Protein AF-A0A151LZY0-F1 (afdb_monomer)

Solvent-accessible surface area (backbone atoms only — not comparable to full-atom values): 9142 Å² total; per-residue (Å²): 135,88,86,88,83,82,92,72,82,80,77,63,90,66,56,59,61,51,54,51,51,53,49,52,50,50,50,52,50,52,54,50,52,52,52,54,51,52,51,51,51,52,51,52,49,52,52,50,56,65,72,60,68,69,72,75,84,73,71,84,88,74,52,72,59,69,74,76,46,50,72,69,58,53,53,49,41,41,75,37,54,36,63,90,47,71,67,52,49,49,52,50,48,50,72,71,71,48,92,62,83,73,83,56,88,52,97,81,44,48,67,56,50,18,51,46,59,72,46,48,90,72,55,54,84,54,80,56,85,52,96,95,49,73,50,46,56,74,53,72,84,71,91,127

Structure (mmCIF, N/CA/C/O backbone):
data_AF-A0A151LZY0-F1
#
_entry.id   AF-A0A151LZY0-F1
#
loop_
_atom_site.group_PDB
_atom_site.id
_atom_site.type_symbol
_atom_site.label_atom_id
_atom_site.label_alt_id
_atom_site.label_comp_id
_atom_site.label_asym_id
_atom_site.label_entity_id
_atom_site.label_seq_id
_atom_site.pdbx_PDB_ins_code
_atom_site.Cartn_x
_atom_site.Cartn_y
_atom_site.Cartn_z
_atom_site.occupancy
_atom_site.B_iso_or_equiv
_atom_site.auth_seq_id
_atom_site.auth_comp_id
_atom_site.auth_asym_id
_atom_site.auth_atom_id
_atom_site.pdbx_PDB_model_num
ATOM 1 N N . MET A 1 1 ? 88.958 -55.084 -33.201 1.00 36.53 1 MET A N 1
ATOM 2 C CA . MET A 1 1 ? 89.474 -53.714 -32.975 1.00 36.53 1 MET A CA 1
ATOM 3 C C . MET A 1 1 ? 88.615 -52.767 -33.810 1.00 36.53 1 MET A C 1
ATOM 5 O O . MET A 1 1 ? 88.630 -52.884 -35.021 1.00 36.53 1 MET A O 1
ATOM 9 N N . GLN A 1 2 ? 87.524 -52.249 -33.235 1.00 43.44 2 GLN A N 1
ATOM 10 C CA . GLN A 1 2 ? 87.345 -50.844 -32.814 1.00 43.44 2 GLN A CA 1
ATOM 11 C C . GLN A 1 2 ? 87.613 -49.802 -33.920 1.00 43.44 2 GLN A C 1
ATOM 13 O O . GLN A 1 2 ? 88.765 -49.514 -34.199 1.00 43.44 2 GLN A O 1
ATOM 18 N N . HIS A 1 3 ? 86.565 -49.161 -34.457 1.00 34.81 3 HIS A N 1
ATOM 19 C CA . HIS A 1 3 ? 86.169 -47.802 -34.045 1.00 34.81 3 HIS A CA 1
ATOM 20 C C . HIS A 1 3 ? 84.844 -47.354 -34.705 1.00 34.81 3 HIS A C 1
ATOM 22 O O . HIS A 1 3 ? 84.583 -47.619 -35.872 1.00 34.81 3 HIS A O 1
ATOM 28 N N . LYS A 1 4 ? 83.991 -46.699 -33.905 1.00 53.66 4 LYS A N 1
ATOM 29 C CA . LYS A 1 4 ? 82.661 -46.145 -34.232 1.00 53.66 4 LYS A CA 1
ATOM 30 C C . LYS A 1 4 ? 82.775 -44.889 -35.113 1.00 53.66 4 LYS A C 1
ATOM 32 O O . LYS A 1 4 ? 83.747 -44.161 -34.940 1.00 53.66 4 LYS A O 1
ATOM 37 N N . SER A 1 5 ? 81.732 -44.532 -35.880 1.00 38.72 5 SER A N 1
ATOM 38 C CA . SER A 1 5 ? 81.240 -43.134 -35.949 1.00 38.72 5 SER A CA 1
ATOM 39 C C . SER A 1 5 ? 79.884 -42.979 -36.656 1.00 38.72 5 SER A C 1
ATOM 41 O O . SER A 1 5 ? 79.761 -43.095 -37.867 1.00 38.72 5 SER A O 1
ATOM 43 N N . GLN A 1 6 ? 78.877 -42.733 -35.815 1.00 45.59 6 GLN A N 1
ATOM 44 C CA . GLN A 1 6 ? 77.739 -41.814 -35.950 1.00 45.59 6 GLN A CA 1
ATOM 45 C C . GLN A 1 6 ? 77.307 -41.366 -37.361 1.00 45.59 6 GLN A C 1
ATOM 47 O O . GLN A 1 6 ? 77.920 -40.503 -37.985 1.00 45.59 6 GLN A O 1
ATOM 52 N N . VAL A 1 7 ? 76.118 -41.826 -37.767 1.00 43.03 7 VAL A N 1
ATOM 53 C CA . VAL A 1 7 ? 75.269 -41.139 -38.751 1.00 43.03 7 VAL A CA 1
ATOM 54 C C . VAL A 1 7 ? 74.730 -39.865 -38.092 1.00 43.03 7 VAL A C 1
ATOM 56 O O . VAL A 1 7 ? 73.712 -39.875 -37.406 1.00 43.03 7 VAL A O 1
ATOM 59 N N . GLY A 1 8 ? 75.467 -38.766 -38.244 1.00 41.53 8 GLY A N 1
ATOM 60 C CA . GLY A 1 8 ? 75.026 -37.432 -37.854 1.00 41.53 8 GLY A CA 1
ATOM 61 C C . GLY A 1 8 ? 74.103 -36.849 -38.921 1.00 41.53 8 GLY A C 1
ATOM 62 O O . GLY A 1 8 ? 74.554 -36.466 -40.001 1.00 41.53 8 GLY A O 1
ATOM 63 N N . THR A 1 9 ? 72.808 -36.756 -38.627 1.00 50.34 9 THR A N 1
ATOM 64 C CA . THR A 1 9 ? 71.853 -35.977 -39.422 1.00 50.34 9 THR A CA 1
ATOM 65 C C . THR A 1 9 ? 72.272 -34.505 -39.400 1.00 50.34 9 THR A C 1
ATOM 67 O O . THR A 1 9 ? 72.053 -33.808 -38.410 1.00 50.34 9 THR A O 1
ATOM 70 N N . ARG A 1 10 ? 72.895 -34.015 -40.481 1.00 42.94 10 ARG A N 1
ATOM 71 C CA . ARG A 1 10 ? 73.235 -32.592 -40.648 1.00 42.94 10 ARG A CA 1
ATOM 72 C C . ARG A 1 10 ? 71.956 -31.754 -40.666 1.00 42.94 10 ARG A C 1
ATOM 74 O O . ARG A 1 10 ? 71.275 -31.682 -41.684 1.00 42.94 10 ARG A O 1
ATOM 81 N N . HIS A 1 11 ? 71.644 -31.088 -39.561 1.00 50.03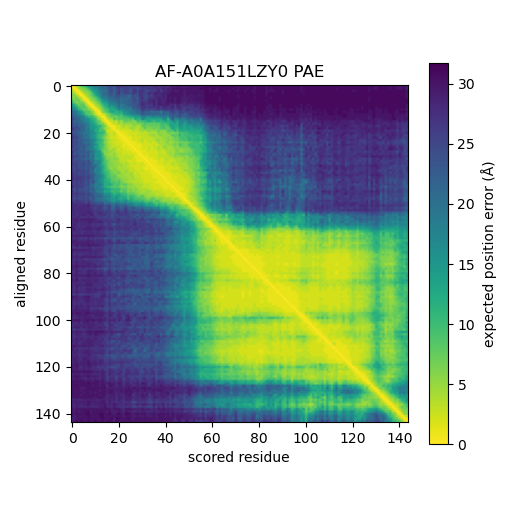 11 HIS A N 1
ATOM 82 C CA . HIS A 1 11 ? 70.707 -29.968 -39.568 1.00 50.03 11 HIS A CA 1
ATOM 83 C C . HIS A 1 11 ? 71.382 -28.761 -40.233 1.00 50.03 11 HIS A C 1
ATOM 85 O O . HIS A 1 11 ? 72.436 -28.307 -39.790 1.00 50.03 11 HIS A O 1
ATOM 91 N N . LYS A 1 12 ? 70.795 -28.253 -41.328 1.00 50.75 12 LYS A N 1
ATOM 92 C CA . LYS A 1 12 ? 71.227 -26.997 -41.960 1.00 50.75 12 LYS A CA 1
ATOM 93 C C . LYS A 1 12 ? 70.897 -25.826 -41.014 1.00 50.75 12 LYS A C 1
ATOM 95 O O . LYS A 1 12 ? 69.724 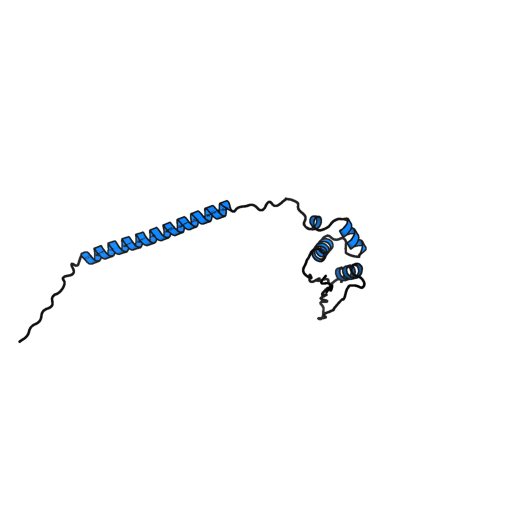-25.660 -40.679 1.00 50.75 12 LYS A O 1
ATOM 100 N N . PRO A 1 13 ? 71.871 -24.976 -40.640 1.00 47.75 13 PRO A N 1
ATOM 101 C CA . PRO A 1 13 ? 71.692 -23.941 -39.613 1.00 47.75 13 PRO A CA 1
ATOM 102 C C . PRO A 1 13 ? 70.747 -22.781 -39.998 1.00 47.75 13 PRO A C 1
ATOM 104 O O . PRO A 1 13 ? 70.449 -21.943 -39.158 1.00 47.75 13 PRO A O 1
ATOM 107 N N . GLY A 1 14 ? 70.231 -22.732 -41.234 1.00 54.41 14 GLY A N 1
ATOM 108 C CA . GLY A 1 14 ? 69.276 -21.706 -41.689 1.00 54.41 14 GLY A CA 1
ATOM 109 C C . GLY A 1 14 ? 67.800 -22.128 -41.693 1.00 54.41 14 GLY A C 1
ATOM 110 O O . GLY A 1 14 ? 66.921 -21.272 -41.687 1.00 54.41 14 GLY A O 1
ATOM 111 N N . CYS A 1 15 ? 67.499 -23.431 -41.676 1.00 55.91 15 CYS A N 1
ATOM 112 C CA . CYS A 1 15 ? 66.115 -23.916 -41.785 1.00 55.91 15 CYS A CA 1
ATOM 113 C C . CYS A 1 15 ? 65.332 -23.773 -40.472 1.00 55.91 15 CYS A C 1
ATOM 115 O O . CYS A 1 15 ? 64.112 -23.629 -40.495 1.00 55.91 15 CYS A O 1
ATOM 117 N N . LEU A 1 16 ? 66.030 -23.776 -39.330 1.00 60.03 16 LEU A N 1
ATOM 118 C CA . LEU A 1 16 ? 65.405 -23.655 -38.014 1.00 60.03 16 LEU A CA 1
ATOM 119 C C . LEU A 1 16 ? 64.784 -22.263 -37.818 1.00 60.03 16 LEU A C 1
ATOM 121 O O . LEU A 1 16 ? 63.641 -22.161 -37.396 1.00 60.03 16 LEU A O 1
ATOM 125 N N . ASN A 1 17 ? 65.495 -21.199 -38.206 1.00 62.09 17 ASN A N 1
ATOM 126 C CA . ASN A 1 17 ? 65.014 -19.819 -38.074 1.00 62.09 17 ASN A CA 1
ATOM 127 C C . ASN A 1 17 ? 63.839 -19.512 -39.014 1.00 62.09 17 ASN A C 1
ATOM 129 O O . ASN A 1 17 ? 62.915 -18.808 -38.621 1.00 62.09 17 ASN A O 1
ATOM 133 N N . HIS A 1 18 ? 63.842 -20.084 -40.222 1.00 68.75 18 HIS A N 1
ATOM 134 C CA . HIS A 1 18 ? 62.720 -19.979 -41.159 1.00 68.75 18 HIS A CA 1
ATOM 135 C C . HIS A 1 18 ? 61.465 -20.666 -40.610 1.00 68.75 18 HIS A C 1
ATOM 137 O O . HIS A 1 18 ? 60.413 -20.045 -40.515 1.00 68.75 18 HIS A O 1
ATOM 143 N N . CYS A 1 19 ? 61.604 -21.911 -40.144 1.00 65.88 19 CYS A N 1
ATOM 144 C CA . CYS A 1 19 ? 60.503 -22.668 -39.549 1.00 65.88 19 CYS A CA 1
ATOM 145 C C . CYS A 1 19 ? 59.957 -21.989 -38.275 1.00 65.88 19 CYS A C 1
ATOM 147 O O . CYS A 1 19 ? 58.748 -21.943 -38.050 1.00 65.88 19 CYS A O 1
ATOM 149 N N . LEU A 1 20 ? 60.832 -21.392 -37.455 1.00 76.19 20 LEU A N 1
ATOM 150 C CA . LEU A 1 20 ? 60.429 -20.607 -36.283 1.00 76.19 20 LEU A CA 1
ATOM 151 C C . LEU A 1 20 ? 59.670 -19.331 -36.669 1.00 76.19 20 LEU A C 1
ATOM 153 O O . LEU A 1 20 ? 58.679 -19.000 -36.018 1.00 76.19 20 LEU A O 1
ATOM 157 N N . PHE A 1 21 ? 60.095 -18.639 -37.727 1.00 83.38 21 PHE A N 1
ATOM 158 C CA . PHE A 1 21 ? 59.415 -17.447 -38.234 1.00 83.38 21 PHE A CA 1
ATOM 159 C C . PHE A 1 21 ? 58.044 -17.772 -38.840 1.00 83.38 21 PHE A C 1
ATOM 161 O O . PHE A 1 21 ? 57.065 -17.073 -38.569 1.00 83.38 21 PHE A O 1
ATOM 168 N N . GLU A 1 22 ? 57.940 -18.860 -39.603 1.00 81.56 22 GLU A N 1
ATOM 169 C CA . GLU A 1 22 ? 56.668 -19.345 -40.148 1.00 81.56 22 GLU A CA 1
ATOM 170 C C . GLU A 1 22 ? 55.705 -19.745 -39.026 1.00 81.56 22 GLU A C 1
ATOM 172 O O . GLU A 1 22 ? 54.528 -19.380 -39.059 1.00 81.56 22 GLU A O 1
ATOM 177 N N . ARG A 1 23 ? 56.208 -20.410 -37.975 1.00 82.56 23 ARG A N 1
ATOM 178 C CA . ARG A 1 23 ? 55.408 -20.772 -36.799 1.00 82.56 23 ARG A CA 1
ATOM 179 C C . ARG A 1 23 ? 54.938 -19.548 -36.012 1.00 82.56 23 ARG A C 1
ATOM 181 O O . ARG A 1 23 ? 53.766 -19.494 -35.650 1.00 82.56 23 ARG A O 1
ATOM 188 N N . ALA A 1 24 ? 55.807 -18.557 -35.805 1.00 80.19 24 ALA A N 1
ATOM 189 C CA . ALA A 1 24 ? 55.454 -17.304 -35.133 1.00 80.19 24 ALA A CA 1
ATOM 190 C C . ALA A 1 24 ? 54.427 -16.491 -35.943 1.00 80.19 24 ALA A C 1
ATOM 192 O O . ALA A 1 24 ? 53.484 -15.929 -35.384 1.00 80.19 24 ALA A O 1
ATOM 193 N N . THR A 1 25 ? 54.560 -16.476 -37.272 1.00 81.81 25 THR A N 1
ATOM 194 C CA . THR A 1 25 ? 53.578 -15.857 -38.176 1.00 81.81 25 THR A CA 1
ATO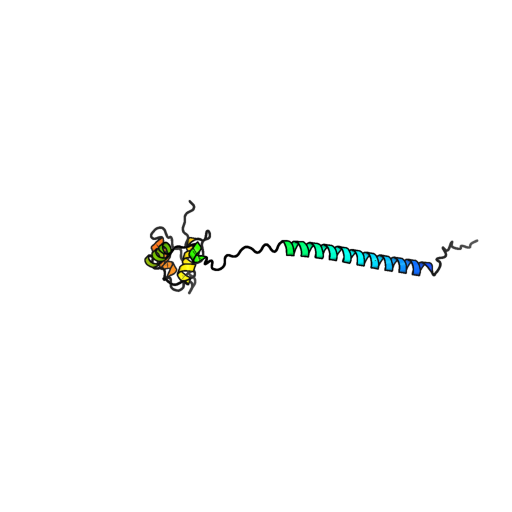M 195 C C . THR A 1 25 ? 52.234 -16.581 -38.114 1.00 81.81 25 THR A C 1
ATOM 197 O O . THR A 1 25 ? 51.196 -15.933 -37.983 1.00 81.81 25 THR A O 1
ATOM 200 N N . ALA A 1 26 ? 52.235 -17.916 -38.126 1.00 87.69 26 ALA A N 1
ATOM 201 C CA . ALA A 1 26 ? 51.020 -18.714 -37.992 1.00 87.69 26 ALA A CA 1
ATOM 202 C C . ALA A 1 26 ? 50.345 -18.517 -36.623 1.00 87.69 26 ALA A C 1
ATOM 204 O O . ALA A 1 26 ? 49.124 -18.421 -36.547 1.00 87.69 26 ALA A O 1
ATOM 205 N N . GLU A 1 27 ? 51.116 -18.414 -35.540 1.00 85.12 27 GLU A N 1
ATOM 206 C CA . GLU A 1 27 ? 50.613 -18.086 -34.197 1.00 85.12 27 GLU A CA 1
ATOM 207 C C . GLU A 1 27 ? 49.964 -16.703 -34.144 1.00 85.12 27 GLU A C 1
ATOM 209 O O . GLU A 1 27 ? 48.864 -16.557 -33.607 1.00 85.12 27 GLU A O 1
ATOM 214 N N . LYS A 1 28 ? 50.597 -15.706 -34.770 1.00 86.56 28 LYS A N 1
ATOM 215 C CA . LYS A 1 28 ? 50.048 -14.352 -34.882 1.00 86.56 28 LYS A CA 1
ATOM 216 C C . LYS A 1 28 ? 48.737 -14.330 -35.672 1.00 86.56 28 LYS A C 1
ATOM 21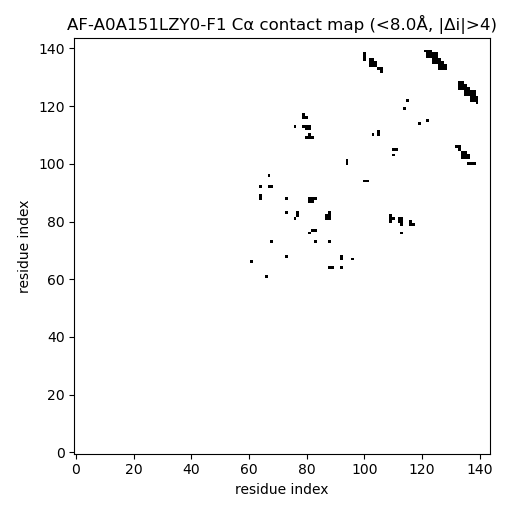8 O O . LYS A 1 28 ? 47.788 -13.678 -35.242 1.00 86.56 28 LYS A O 1
ATOM 223 N N . ILE A 1 29 ? 48.662 -15.062 -36.786 1.00 90.44 29 ILE A N 1
ATOM 224 C CA . ILE A 1 29 ? 47.442 -15.175 -37.603 1.00 90.44 29 ILE A CA 1
ATOM 225 C C . ILE A 1 29 ? 46.322 -15.861 -36.814 1.00 90.44 29 ILE A C 1
ATOM 227 O O . ILE A 1 29 ? 45.211 -15.338 -36.777 1.00 90.44 29 ILE A O 1
ATOM 231 N N . ARG A 1 30 ? 46.610 -16.961 -36.104 1.00 89.38 30 ARG A N 1
ATOM 232 C CA . ARG A 1 30 ? 45.613 -17.641 -35.255 1.00 89.38 30 ARG A CA 1
ATOM 233 C C . ARG A 1 30 ? 45.059 -16.724 -34.167 1.00 89.38 30 ARG A C 1
ATOM 235 O O . ARG A 1 30 ? 43.853 -16.693 -33.951 1.00 89.38 30 ARG A O 1
ATOM 242 N N . CYS A 1 31 ? 45.927 -15.958 -33.508 1.00 83.62 31 CYS A N 1
ATOM 243 C CA . CYS A 1 31 ? 45.509 -14.988 -32.498 1.00 83.62 31 CYS A CA 1
ATOM 244 C C . CYS A 1 31 ? 44.609 -13.898 -33.107 1.00 83.62 31 CYS A C 1
ATOM 246 O O . CYS A 1 31 ? 43.575 -13.548 -32.541 1.00 83.62 31 CYS A O 1
ATOM 248 N N . GLN A 1 32 ? 44.948 -13.419 -34.306 1.00 88.00 32 GLN A N 1
ATOM 249 C CA . GLN A 1 32 ? 44.143 -12.426 -35.014 1.00 88.00 32 GLN A CA 1
ATOM 250 C C . GLN A 1 32 ? 42.773 -12.973 -35.429 1.00 88.00 32 GLN A C 1
ATOM 252 O O . GLN A 1 32 ? 41.769 -12.272 -35.315 1.00 88.00 32 GLN A O 1
ATOM 257 N N . GLU A 1 33 ? 42.707 -14.218 -35.894 1.00 91.88 33 GLU A N 1
ATOM 258 C CA . GLU A 1 33 ? 41.440 -14.875 -36.208 1.00 91.88 33 GLU A CA 1
ATOM 259 C C . GLU A 1 33 ? 40.558 -15.033 -34.972 1.00 91.88 33 GLU A C 1
ATOM 261 O O . GLU A 1 33 ? 39.352 -14.818 -35.067 1.00 91.88 33 GLU A O 1
ATOM 266 N N . GLU A 1 34 ? 41.144 -15.354 -33.820 1.00 87.94 34 GLU A N 1
ATOM 267 C CA . GLU A 1 34 ? 40.412 -15.480 -32.560 1.00 87.94 34 GLU A CA 1
ATOM 268 C C . GLU A 1 34 ? 39.802 -14.140 -32.131 1.00 87.94 34 GLU A C 1
ATOM 270 O O . GLU A 1 34 ? 38.610 -14.066 -31.835 1.00 87.94 34 GLU A O 1
ATOM 275 N N . VAL A 1 35 ? 40.580 -13.056 -32.216 1.00 91.44 35 VAL A N 1
ATOM 276 C CA . VAL A 1 35 ? 40.088 -11.685 -31.996 1.00 91.44 35 VAL A CA 1
ATOM 277 C C . VAL A 1 35 ? 38.991 -11.321 -33.001 1.00 91.44 35 VAL A C 1
ATOM 279 O O . VAL A 1 35 ? 37.983 -10.711 -32.650 1.00 91.44 35 VAL A O 1
ATOM 282 N N . ASN A 1 36 ? 39.130 -11.727 -34.263 1.00 93.94 36 ASN A N 1
ATOM 283 C CA . ASN A 1 36 ? 38.114 -11.466 -35.281 1.00 93.94 36 ASN A CA 1
ATOM 284 C C . ASN A 1 36 ? 36.815 -12.250 -35.016 1.00 93.94 36 ASN A C 1
ATOM 286 O O . ASN A 1 36 ? 35.733 -11.754 -35.333 1.00 93.94 36 ASN A O 1
ATOM 290 N N . ARG A 1 37 ? 36.894 -13.456 -34.438 1.00 90.00 37 ARG A N 1
ATOM 291 C CA . ARG A 1 37 ? 35.718 -14.244 -34.026 1.00 90.00 37 ARG A CA 1
ATOM 292 C C . ARG A 1 37 ? 35.016 -13.593 -32.842 1.00 90.00 37 ARG A C 1
ATOM 294 O O . ARG A 1 37 ? 33.802 -13.410 -32.897 1.00 90.00 37 ARG A O 1
ATOM 301 N N . THR A 1 38 ? 35.761 -13.198 -31.812 1.00 88.56 38 THR A N 1
ATOM 302 C CA . THR A 1 38 ? 35.182 -12.547 -30.628 1.00 88.56 38 THR A CA 1
ATOM 303 C C . THR A 1 38 ? 34.565 -11.197 -30.976 1.00 88.56 38 THR A C 1
ATOM 305 O O . THR A 1 38 ? 33.441 -10.933 -30.555 1.00 88.56 38 THR A O 1
ATOM 308 N N . ASN A 1 39 ? 35.208 -10.398 -31.831 1.00 93.38 39 ASN A N 1
ATOM 309 C CA . ASN A 1 39 ? 34.652 -9.129 -32.309 1.00 93.38 39 ASN A CA 1
ATOM 310 C C . ASN A 1 39 ? 33.323 -9.314 -33.051 1.00 93.38 39 ASN A C 1
ATOM 312 O O . ASN A 1 39 ? 32.380 -8.570 -32.794 1.00 93.38 39 ASN A O 1
ATOM 316 N N . LYS A 1 40 ? 33.205 -10.337 -33.909 1.00 92.12 40 LYS A N 1
ATOM 317 C CA . LYS A 1 40 ? 31.934 -10.661 -34.581 1.00 92.12 40 LYS A CA 1
ATOM 318 C C . LYS A 1 40 ? 30.850 -11.054 -33.584 1.00 92.12 40 LYS A C 1
ATOM 320 O O . LYS A 1 40 ? 29.710 -10.621 -33.720 1.00 92.12 40 LYS A O 1
ATOM 325 N N . THR A 1 41 ? 31.192 -11.846 -32.571 1.00 89.00 41 THR A N 1
ATOM 326 C CA . THR A 1 41 ? 30.243 -12.233 -31.518 1.00 89.00 41 THR A CA 1
ATOM 327 C C . THR A 1 41 ? 29.779 -11.021 -30.712 1.00 89.00 41 THR A C 1
ATOM 329 O O . THR A 1 41 ? 28.582 -10.878 -30.474 1.00 89.00 41 THR A O 1
ATOM 332 N N . ILE A 1 42 ? 30.694 -10.117 -30.348 1.00 90.38 42 ILE A N 1
ATOM 333 C CA . ILE A 1 42 ? 30.374 -8.861 -29.653 1.00 90.38 42 ILE A CA 1
ATOM 334 C C . ILE A 1 42 ? 29.468 -7.981 -30.524 1.00 90.38 42 ILE A C 1
ATOM 336 O O . ILE A 1 42 ? 28.485 -7.428 -30.036 1.00 90.38 42 ILE A O 1
ATOM 340 N N . GLU A 1 43 ? 29.752 -7.873 -31.820 1.00 89.00 43 GLU A N 1
ATOM 341 C CA . GLU A 1 43 ? 28.943 -7.096 -32.759 1.00 89.00 43 GLU A CA 1
ATOM 342 C C . GLU A 1 43 ? 27.522 -7.663 -32.898 1.00 89.00 43 GLU A C 1
ATOM 344 O O . GLU A 1 43 ? 26.544 -6.916 -32.832 1.00 89.00 43 GLU A O 1
ATOM 349 N N . LEU A 1 44 ? 27.390 -8.986 -33.024 1.00 88.31 44 LEU A N 1
ATOM 350 C CA . LEU A 1 44 ? 26.093 -9.663 -33.062 1.00 88.31 44 LEU A CA 1
ATOM 351 C C . LEU A 1 44 ? 25.324 -9.489 -31.745 1.00 88.31 44 LEU A C 1
ATOM 353 O O . LEU A 1 44 ? 24.134 -9.179 -31.781 1.00 88.31 44 LEU A O 1
ATOM 357 N N . ALA A 1 45 ? 25.995 -9.615 -30.598 1.00 85.56 45 ALA A N 1
ATOM 358 C CA . ALA A 1 45 ? 25.391 -9.390 -29.286 1.00 85.56 45 ALA A CA 1
ATOM 359 C C . ALA A 1 45 ? 24.887 -7.945 -29.139 1.00 85.56 45 ALA A C 1
ATOM 361 O O . ALA A 1 45 ? 23.739 -7.732 -28.757 1.00 85.56 45 ALA A O 1
ATOM 362 N N . ASN A 1 46 ? 25.687 -6.953 -29.535 1.00 83.25 46 ASN A N 1
ATOM 363 C CA . ASN A 1 46 ? 25.291 -5.543 -29.499 1.00 83.25 46 ASN A CA 1
ATOM 364 C C . ASN A 1 46 ? 24.104 -5.240 -30.427 1.00 83.25 46 ASN A C 1
ATOM 366 O O . ASN A 1 46 ? 23.250 -4.423 -30.085 1.00 83.25 46 ASN A O 1
ATOM 370 N N . ARG A 1 47 ? 24.017 -5.901 -31.589 1.00 83.44 47 ARG A N 1
ATOM 371 C CA . ARG A 1 47 ? 22.860 -5.788 -32.493 1.00 83.44 47 ARG A CA 1
ATOM 372 C C . ARG A 1 47 ? 21.586 -6.359 -31.874 1.00 83.44 47 ARG A C 1
ATOM 374 O O . ARG A 1 47 ? 20.531 -5.751 -32.026 1.00 83.44 47 ARG A O 1
ATOM 381 N N . LEU A 1 48 ? 21.681 -7.493 -31.177 1.00 79.75 48 LEU A N 1
ATOM 382 C CA . LEU A 1 48 ? 20.544 -8.094 -30.476 1.00 79.75 48 LEU A CA 1
ATOM 383 C C . LEU A 1 48 ? 20.091 -7.224 -29.303 1.00 79.75 48 LEU A C 1
ATOM 385 O O . LEU A 1 48 ? 18.906 -6.944 -29.197 1.00 79.75 48 LEU A O 1
ATOM 389 N N . VAL A 1 49 ? 21.020 -6.732 -28.479 1.00 77.88 49 VAL A N 1
ATOM 390 C CA . VAL A 1 49 ? 20.705 -5.853 -27.340 1.00 77.88 49 VAL A 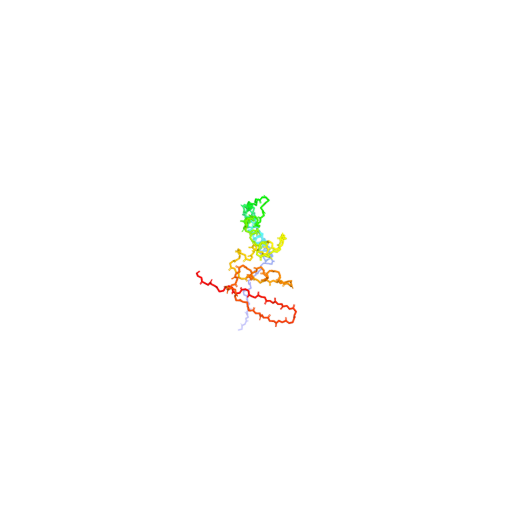CA 1
ATOM 391 C C . VAL A 1 49 ? 20.015 -4.566 -27.802 1.00 77.88 49 VAL A C 1
ATOM 393 O O . VAL A 1 49 ? 18.990 -4.204 -27.237 1.00 77.88 49 VAL A O 1
ATOM 396 N N . LYS A 1 50 ? 20.494 -3.929 -28.880 1.00 72.62 50 LYS A N 1
ATOM 397 C CA . LYS A 1 50 ? 19.832 -2.747 -29.465 1.00 72.62 50 LYS A CA 1
ATOM 398 C C . LYS A 1 50 ? 18.456 -3.054 -30.061 1.00 72.62 50 LYS A C 1
ATOM 400 O O . LYS A 1 50 ? 17.574 -2.210 -30.020 1.00 72.62 50 LYS A O 1
ATOM 405 N N . GLY A 1 51 ? 18.261 -4.251 -30.618 1.00 67.50 51 GLY A N 1
ATOM 406 C CA . GLY A 1 51 ? 16.953 -4.700 -31.110 1.00 67.50 51 GLY A CA 1
ATOM 407 C C . GLY A 1 51 ? 15.974 -5.098 -29.999 1.00 67.50 51 GLY A C 1
ATOM 408 O O . GLY A 1 51 ? 14.778 -5.199 -30.253 1.00 67.50 51 GLY A O 1
ATOM 409 N N . LEU A 1 52 ? 16.480 -5.319 -28.783 1.00 63.50 52 LEU A N 1
ATOM 410 C CA . LEU A 1 52 ? 15.724 -5.670 -27.581 1.00 63.50 52 LEU A CA 1
ATOM 411 C C . LEU A 1 52 ? 15.448 -4.462 -26.677 1.00 63.50 52 LEU A C 1
ATOM 413 O O . LEU A 1 52 ? 14.925 -4.653 -25.580 1.00 63.50 52 LEU A O 1
ATOM 417 N N . GLU A 1 53 ? 15.725 -3.232 -27.126 1.00 62.56 53 GLU A N 1
ATOM 418 C CA . GLU A 1 53 ? 15.195 -2.002 -26.518 1.00 62.56 53 GLU A CA 1
ATOM 419 C C . GLU A 1 53 ? 13.676 -1.909 -26.758 1.00 62.56 53 GLU A C 1
ATOM 421 O O . GLU A 1 53 ? 13.145 -0.965 -27.339 1.00 62.56 53 GLU A O 1
ATOM 426 N N . VAL A 1 54 ? 12.941 -2.930 -26.323 1.00 64.38 54 VAL A N 1
ATOM 427 C CA . VAL A 1 54 ? 11.507 -2.837 -26.108 1.00 64.38 54 VAL A CA 1
ATOM 428 C C . VAL A 1 54 ? 11.360 -1.931 -24.897 1.00 64.38 54 VAL A C 1
ATOM 430 O O . VAL A 1 54 ? 11.460 -2.370 -23.752 1.00 64.38 54 VAL A O 1
ATOM 433 N N . LEU A 1 55 ? 11.193 -0.637 -25.160 1.00 63.62 55 LEU A N 1
ATOM 434 C CA . LEU A 1 55 ? 10.740 0.314 -24.161 1.00 63.62 55 LEU A CA 1
ATOM 435 C C . LEU A 1 55 ? 9.433 -0.247 -23.608 1.00 63.62 55 LEU A C 1
ATOM 437 O O . LEU A 1 55 ? 8.437 -0.307 -24.328 1.00 63.62 55 LEU A O 1
ATOM 441 N N . ILE A 1 56 ? 9.446 -0.717 -22.359 1.00 70.50 56 ILE A N 1
ATOM 442 C CA . ILE A 1 56 ? 8.208 -1.050 -21.660 1.00 70.50 56 ILE A CA 1
ATOM 443 C C . ILE A 1 56 ? 7.392 0.244 -21.687 1.00 70.50 56 ILE A C 1
ATOM 445 O O . ILE A 1 56 ? 7.879 1.249 -21.160 1.00 70.50 56 ILE A O 1
ATOM 449 N N . PRO A 1 57 ? 6.223 0.270 -22.353 1.00 71.50 57 PRO A N 1
ATOM 450 C CA . PRO A 1 57 ? 5.454 1.492 -22.478 1.00 71.50 57 PRO A CA 1
ATOM 451 C C . PRO A 1 57 ? 5.016 1.917 -21.079 1.00 71.50 57 PRO A C 1
ATOM 453 O O . PRO A 1 57 ? 4.136 1.317 -20.465 1.00 71.50 57 PRO A O 1
ATOM 456 N N . MET A 1 58 ? 5.686 2.938 -20.561 1.00 69.81 58 MET A N 1
ATOM 457 C CA . MET A 1 58 ? 5.344 3.579 -19.305 1.00 69.81 58 MET A CA 1
ATOM 458 C C . MET A 1 58 ? 4.283 4.618 -19.631 1.00 69.81 58 MET A C 1
ATOM 460 O O . MET A 1 58 ? 4.515 5.526 -20.426 1.00 69.81 58 MET A O 1
ATOM 464 N N . THR A 1 59 ? 3.097 4.460 -19.055 1.00 73.94 59 THR A N 1
ATOM 465 C CA . THR A 1 59 ? 2.073 5.500 -19.155 1.00 73.94 59 THR A CA 1
ATOM 466 C C . THR A 1 59 ? 2.470 6.618 -18.193 1.00 73.94 59 THR A C 1
ATOM 468 O O . THR A 1 59 ? 2.616 6.381 -16.993 1.00 73.94 59 THR A O 1
ATOM 471 N N . GLU A 1 60 ? 2.706 7.820 -18.717 1.00 77.06 60 GLU A N 1
ATOM 472 C CA . GLU A 1 60 ? 3.023 8.986 -17.890 1.00 77.06 60 GLU A CA 1
ATOM 473 C C . GLU A 1 60 ? 1.822 9.349 -17.003 1.00 77.06 60 GL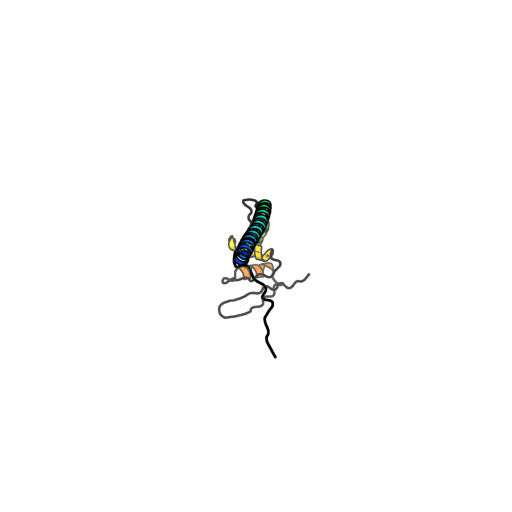U A C 1
ATOM 475 O O . GLU A 1 60 ? 0.677 9.333 -17.452 1.00 77.06 60 GLU A O 1
ATOM 480 N N . GLY A 1 61 ? 2.079 9.669 -15.732 1.00 76.50 61 GLY A N 1
ATOM 481 C CA . GLY A 1 61 ? 1.039 10.108 -14.794 1.00 76.50 61 GLY A CA 1
ATOM 482 C C . GLY A 1 61 ? 0.226 8.996 -14.121 1.00 76.50 61 GLY A C 1
ATOM 483 O O . GLY A 1 61 ? -0.794 9.301 -13.510 1.00 76.50 61 GLY A O 1
ATOM 484 N N . LEU A 1 62 ? 0.654 7.730 -14.193 1.00 79.69 62 LEU A N 1
ATOM 485 C CA . LEU A 1 62 ? 0.048 6.668 -13.383 1.00 79.69 62 LEU A CA 1
ATOM 486 C C . LEU A 1 62 ? 0.422 6.827 -11.906 1.00 79.69 62 LEU A C 1
ATOM 488 O O . LEU A 1 62 ? 1.601 6.786 -11.551 1.00 79.69 62 LEU A O 1
ATOM 492 N N . ASP A 1 63 ? -0.589 6.937 -11.048 1.00 84.19 63 ASP A N 1
ATOM 493 C CA . ASP A 1 63 ? -0.436 6.802 -9.603 1.00 84.19 63 ASP A CA 1
ATOM 494 C C . ASP A 1 63 ? -0.891 5.397 -9.159 1.00 84.19 63 ASP A C 1
ATOM 496 O O . ASP A 1 63 ? -2.083 5.086 -9.251 1.00 84.19 63 ASP A O 1
ATOM 500 N N . PRO A 1 64 ? 0.017 4.540 -8.654 1.00 84.81 64 PRO A N 1
ATOM 501 C CA . PRO A 1 64 ? -0.324 3.195 -8.196 1.00 84.81 64 PRO A CA 1
ATOM 502 C C . PRO A 1 64 ? -1.400 3.164 -7.107 1.00 84.81 64 PRO A C 1
ATOM 504 O O . PRO A 1 64 ? -2.148 2.191 -7.026 1.00 84.81 64 PRO A O 1
ATOM 507 N N . VAL A 1 65 ? -1.501 4.210 -6.278 1.00 88.56 65 VAL A N 1
ATOM 508 C CA . VAL A 1 65 ? -2.532 4.284 -5.233 1.00 88.56 65 VAL A CA 1
ATOM 509 C C . VAL A 1 65 ? -3.906 4.436 -5.876 1.00 88.56 65 VAL A C 1
ATOM 511 O O . VAL A 1 65 ? -4.788 3.632 -5.587 1.00 88.56 65 VAL A O 1
ATOM 514 N N . SER A 1 66 ? -4.066 5.371 -6.816 1.00 87.31 66 SER A N 1
ATOM 515 C CA . SER A 1 66 ? -5.315 5.553 -7.577 1.00 87.31 66 SER A CA 1
ATOM 516 C C . SER A 1 66 ? -5.742 4.331 -8.406 1.00 87.31 66 SER A C 1
ATOM 518 O O . SER A 1 66 ? -6.918 4.167 -8.715 1.00 87.31 66 SER A O 1
ATOM 520 N N . MET A 1 67 ? -4.798 3.455 -8.769 1.00 89.06 67 MET A N 1
ATOM 521 C CA . MET A 1 67 ? -5.097 2.213 -9.490 1.00 89.06 67 MET A CA 1
ATOM 522 C C . MET A 1 67 ? -5.589 1.092 -8.571 1.00 89.06 67 MET A C 1
ATOM 524 O O . MET A 1 67 ? -6.349 0.228 -9.004 1.00 89.06 67 MET A O 1
ATOM 528 N N . LEU A 1 68 ? -5.114 1.075 -7.325 1.00 89.62 68 LEU A N 1
ATOM 529 C CA . LEU A 1 68 ? -5.384 0.018 -6.348 1.00 89.62 68 LEU A CA 1
ATOM 530 C C . LEU A 1 68 ? -6.455 0.412 -5.325 1.00 89.62 68 LEU A C 1
ATOM 532 O O . LEU A 1 68 ? -6.882 -0.424 -4.528 1.00 89.62 68 LEU A O 1
ATOM 536 N N . THR A 1 69 ? -6.860 1.682 -5.312 1.00 89.88 69 THR A N 1
ATOM 537 C CA . THR A 1 69 ? -7.819 2.236 -4.357 1.00 89.88 69 THR A CA 1
ATOM 538 C C . THR A 1 69 ? -8.701 3.287 -5.002 1.00 89.88 69 THR A C 1
ATOM 540 O O . THR A 1 69 ? -8.276 4.025 -5.884 1.00 89.88 69 THR A O 1
ATOM 543 N N . ASP A 1 70 ? -9.935 3.363 -4.521 1.00 92.94 70 ASP A N 1
ATOM 544 C CA . ASP A 1 70 ? -10.918 4.369 -4.892 1.00 92.94 70 ASP A CA 1
ATOM 545 C C . ASP A 1 70 ? -11.254 5.280 -3.700 1.00 92.94 70 ASP A C 1
ATOM 547 O O . ASP A 1 70 ? -11.100 4.902 -2.532 1.00 92.94 70 ASP A O 1
ATOM 551 N N . ASP A 1 71 ? -11.781 6.471 -3.990 1.00 92.56 71 ASP A N 1
ATOM 552 C CA . ASP A 1 71 ? -12.140 7.466 -2.971 1.00 92.56 71 ASP A CA 1
ATOM 553 C C . ASP A 1 71 ? -13.141 6.926 -1.936 1.00 92.56 71 ASP A C 1
ATOM 555 O O . ASP A 1 71 ? -13.101 7.315 -0.766 1.00 92.56 71 ASP A O 1
ATOM 559 N N . THR A 1 72 ? -14.012 5.985 -2.324 1.00 94.12 72 THR A N 1
ATOM 560 C CA . THR A 1 72 ? -14.959 5.334 -1.403 1.00 94.12 72 THR A CA 1
ATOM 561 C C . THR A 1 72 ? -14.223 4.494 -0.366 1.00 94.12 72 THR A C 1
ATOM 563 O O . THR A 1 72 ? -14.549 4.541 0.825 1.00 94.12 72 THR A O 1
ATOM 566 N N . THR A 1 73 ? -13.214 3.738 -0.800 1.00 93.38 73 THR A N 1
ATOM 567 C CA . THR A 1 73 ? -12.376 2.921 0.080 1.00 93.38 73 THR A CA 1
ATOM 568 C C . THR A 1 73 ? -11.545 3.795 1.018 1.00 93.38 73 THR A C 1
ATOM 570 O O . THR A 1 73 ? -11.490 3.513 2.218 1.00 93.38 73 THR A O 1
ATOM 573 N N . ILE A 1 74 ? -10.983 4.899 0.521 1.00 93.50 74 ILE A N 1
ATOM 574 C CA . ILE A 1 74 ? -10.236 5.863 1.346 1.00 93.50 74 ILE A CA 1
ATOM 575 C C . ILE A 1 74 ? -11.157 6.498 2.398 1.00 93.50 74 ILE A C 1
ATOM 577 O O . ILE A 1 74 ? -10.825 6.537 3.585 1.00 93.50 74 ILE A O 1
ATOM 581 N N . ALA A 1 75 ? -12.355 6.934 2.000 1.00 94.38 75 ALA A N 1
ATOM 582 C CA . ALA A 1 75 ? -13.346 7.480 2.924 1.00 94.38 75 ALA A CA 1
ATOM 583 C C . ALA A 1 75 ? -13.750 6.459 3.999 1.00 94.38 75 ALA A C 1
ATOM 585 O O . ALA A 1 75 ? -13.895 6.808 5.174 1.00 94.38 75 ALA A O 1
ATOM 586 N N . LYS A 1 76 ? -13.882 5.182 3.623 1.00 94.50 76 LYS A N 1
ATOM 587 C CA . LYS A 1 76 ? -14.135 4.097 4.572 1.00 94.50 76 LYS A CA 1
ATOM 588 C C . LYS A 1 76 ? -12.996 3.951 5.582 1.00 94.50 76 LYS A C 1
ATOM 590 O O . LYS A 1 76 ? -13.273 3.884 6.776 1.00 94.50 76 LYS A O 1
ATOM 595 N N . TRP A 1 77 ? -11.739 3.957 5.143 1.00 94.88 77 TRP A N 1
ATOM 596 C CA . TRP A 1 77 ? -10.598 3.862 6.059 1.00 94.88 77 TRP A CA 1
ATOM 597 C C . TRP A 1 77 ? -10.529 5.038 7.031 1.00 94.88 77 TRP A C 1
ATOM 599 O O . TRP A 1 77 ? -10.278 4.834 8.220 1.00 94.88 77 TRP A O 1
ATOM 609 N N . ASN A 1 78 ? -10.837 6.246 6.562 1.00 93.75 78 ASN A N 1
ATOM 610 C CA . ASN A 1 78 ? -10.907 7.430 7.416 1.00 93.75 78 ASN A CA 1
ATOM 611 C C . ASN A 1 78 ? -11.990 7.283 8.501 1.00 93.75 78 ASN A C 1
ATOM 613 O O . ASN A 1 78 ? -11.750 7.598 9.667 1.00 93.75 78 ASN A O 1
ATOM 617 N N . ASN A 1 79 ? -13.153 6.721 8.152 1.00 93.38 79 ASN A N 1
ATOM 618 C CA . ASN A 1 79 ? -14.216 6.412 9.118 1.00 93.38 79 ASN A CA 1
ATOM 619 C C . ASN A 1 79 ? -13.823 5.297 10.108 1.00 93.38 79 ASN A C 1
ATOM 621 O O . ASN A 1 79 ? -14.278 5.298 11.250 1.00 93.38 79 ASN A O 1
ATOM 625 N N . GLU A 1 80 ? -12.949 4.373 9.702 1.00 93.00 80 GLU A N 1
ATOM 626 C CA . GLU A 1 80 ? -12.357 3.331 10.559 1.00 93.00 80 GLU A CA 1
ATOM 627 C C . GLU A 1 80 ? -11.187 3.856 11.423 1.00 93.00 80 GLU A C 1
ATOM 629 O O . GLU A 1 80 ? -10.569 3.101 12.179 1.00 93.00 80 GLU A O 1
ATOM 634 N N . GLY A 1 81 ? -10.871 5.152 11.339 1.00 90.38 81 GLY A N 1
ATOM 635 C CA . GLY A 1 81 ? -9.846 5.803 12.152 1.00 90.38 81 GLY A CA 1
ATOM 636 C C . GLY A 1 81 ? -8.432 5.752 11.575 1.00 90.38 81 GLY A C 1
ATOM 637 O O . GLY A 1 81 ? -7.483 5.988 12.328 1.00 90.38 81 GLY A O 1
ATOM 638 N N . LEU A 1 82 ? -8.280 5.458 10.278 1.00 93.19 82 LEU A N 1
ATOM 639 C CA . LEU A 1 82 ? -7.037 5.718 9.555 1.00 93.19 82 LEU A CA 1
ATOM 640 C C . LEU A 1 82 ? -6.844 7.242 9.411 1.00 93.19 82 LEU A C 1
ATOM 642 O O . LEU A 1 82 ? -7.807 7.952 9.116 1.00 93.19 82 LEU A O 1
ATOM 646 N N . PRO A 1 83 ? -5.629 7.772 9.611 1.00 93.94 83 PRO A N 1
ATOM 647 C CA . PRO A 1 83 ? -5.332 9.158 9.278 1.00 93.94 83 PRO A CA 1
ATOM 648 C C . PRO A 1 83 ? -5.503 9.428 7.775 1.00 93.94 83 PRO A C 1
ATOM 650 O O . PRO A 1 83 ? -5.116 8.612 6.942 1.00 93.94 83 PRO A O 1
ATOM 653 N N . SER A 1 84 ? -6.022 10.604 7.425 1.00 91.19 84 SER A N 1
ATOM 654 C CA . SER A 1 84 ? -6.306 10.993 6.036 1.00 91.19 84 SER A CA 1
ATOM 655 C C . SER A 1 84 ? -5.078 11.492 5.263 1.00 91.19 84 SER A C 1
ATOM 657 O O . SER A 1 84 ? -5.221 12.200 4.266 1.00 91.19 84 SER A O 1
ATOM 659 N N . ASP A 1 85 ? -3.868 11.221 5.750 1.00 92.75 85 ASP A N 1
ATOM 660 C CA . ASP A 1 85 ? -2.642 11.616 5.068 1.00 92.75 85 ASP A CA 1
ATOM 661 C C . ASP A 1 85 ? -2.269 10.623 3.955 1.00 92.75 85 ASP A C 1
ATOM 663 O O . ASP A 1 85 ? -2.667 9.452 3.941 1.00 92.75 85 ASP A O 1
ATOM 667 N N . THR A 1 86 ? -1.479 11.103 2.995 1.00 91.50 86 THR A N 1
ATOM 668 C CA . THR A 1 86 ? -1.078 10.318 1.823 1.00 91.50 86 THR A CA 1
ATOM 669 C C . THR A 1 86 ? -0.270 9.075 2.201 1.00 91.50 86 THR A C 1
ATOM 671 O O . THR A 1 86 ? -0.451 8.028 1.582 1.00 91.50 86 THR A O 1
ATOM 674 N N . MET A 1 87 ? 0.582 9.147 3.231 1.00 90.81 87 MET A N 1
ATOM 675 C CA . MET A 1 87 ? 1.420 8.015 3.650 1.00 90.81 87 MET A CA 1
ATOM 676 C C . MET A 1 87 ? 0.582 6.923 4.313 1.00 90.81 87 MET A C 1
ATOM 678 O O . MET A 1 87 ? 0.760 5.741 4.021 1.00 90.81 87 MET A O 1
ATOM 682 N N . SER A 1 88 ? -0.376 7.297 5.160 1.00 92.19 88 SER A N 1
ATOM 683 C CA . SER A 1 88 ? -1.338 6.362 5.751 1.00 92.19 88 SER A CA 1
ATOM 684 C C . SER A 1 88 ? -2.189 5.681 4.682 1.00 92.19 88 SER A C 1
ATOM 686 O O . SER A 1 88 ? -2.380 4.466 4.741 1.00 92.19 88 SER A O 1
ATOM 688 N N . THR A 1 89 ? -2.617 6.426 3.660 1.00 93.06 89 THR A N 1
ATOM 689 C CA . THR A 1 89 ? -3.363 5.880 2.514 1.00 93.06 89 THR A CA 1
ATOM 690 C C . THR A 1 89 ? -2.516 4.888 1.708 1.00 93.06 89 THR A C 1
ATOM 692 O O . THR A 1 89 ? -2.974 3.786 1.402 1.00 93.06 89 THR A O 1
ATOM 695 N N . GLN A 1 90 ? -1.250 5.215 1.429 1.00 92.88 90 GLN A N 1
ATOM 696 C CA . GLN A 1 90 ? -0.301 4.304 0.775 1.00 92.88 90 GLN A CA 1
ATOM 697 C C . GLN A 1 90 ? -0.069 3.029 1.598 1.00 92.88 90 GLN A C 1
ATOM 699 O O . GLN A 1 90 ? -0.161 1.920 1.072 1.00 92.88 90 GLN A O 1
ATOM 704 N N . ASN A 1 91 ? 0.157 3.162 2.906 1.00 92.12 91 ASN A N 1
ATOM 705 C CA . ASN A 1 91 ? 0.356 2.022 3.802 1.00 92.12 91 ASN A CA 1
ATOM 706 C C . ASN A 1 91 ? -0.887 1.125 3.874 1.00 92.12 91 ASN A C 1
ATOM 708 O O . ASN A 1 91 ? -0.767 -0.101 3.847 1.00 92.12 91 ASN A O 1
ATOM 712 N N . ALA A 1 92 ? -2.080 1.718 3.929 1.00 91.56 92 ALA A N 1
ATOM 713 C CA . ALA A 1 92 ? -3.342 0.986 3.898 1.00 91.56 92 ALA A CA 1
ATOM 714 C C . ALA A 1 92 ? -3.560 0.268 2.557 1.00 91.56 92 ALA A C 1
ATOM 716 O O . ALA A 1 92 ? -4.026 -0.873 2.543 1.00 91.56 92 ALA A O 1
ATOM 717 N N . THR A 1 93 ? -3.156 0.886 1.446 1.00 92.75 93 THR A N 1
ATOM 718 C CA . THR A 1 93 ? -3.182 0.278 0.105 1.00 92.75 93 THR A CA 1
ATOM 719 C C . THR A 1 93 ? -2.309 -0.970 0.047 1.00 92.75 93 THR A C 1
ATOM 721 O O . THR A 1 93 ? -2.764 -2.021 -0.401 1.00 92.75 93 THR A O 1
ATOM 724 N N . ILE A 1 94 ? -1.086 -0.888 0.574 1.00 91.12 94 ILE A N 1
ATOM 725 C CA . ILE A 1 94 ? -0.166 -2.028 0.677 1.00 91.12 94 ILE A CA 1
ATOM 726 C C . ILE A 1 94 ? -0.787 -3.119 1.560 1.00 91.12 94 ILE A C 1
ATOM 728 O O . ILE A 1 94 ? -0.897 -4.268 1.150 1.00 91.12 94 ILE A O 1
ATOM 732 N N . LEU A 1 95 ? -1.280 -2.755 2.747 1.00 88.69 95 LEU A N 1
ATOM 733 C CA . LEU A 1 95 ? -1.900 -3.692 3.693 1.00 88.69 95 LEU A CA 1
ATOM 734 C C . LEU A 1 95 ? -3.108 -4.445 3.126 1.00 88.69 95 LEU A C 1
ATOM 736 O O . LEU A 1 95 ? -3.408 -5.537 3.600 1.00 88.69 95 LEU A O 1
ATOM 740 N N . THR A 1 96 ? -3.817 -3.856 2.166 1.00 88.25 96 THR A N 1
ATOM 741 C CA . THR A 1 96 ? -5.047 -4.424 1.599 1.00 88.25 96 THR A CA 1
ATOM 742 C C . THR A 1 96 ? -4.838 -5.188 0.302 1.00 88.25 96 THR A C 1
ATOM 744 O O . THR A 1 96 ? -5.638 -6.071 0.011 1.00 88.25 96 THR A O 1
ATOM 747 N N . ASN A 1 97 ? -3.778 -4.881 -0.447 1.00 88.44 97 ASN A N 1
ATOM 748 C CA . ASN A 1 97 ? -3.495 -5.504 -1.741 1.00 88.44 97 ASN A CA 1
ATOM 749 C C . ASN A 1 97 ? -2.315 -6.493 -1.702 1.00 88.44 97 ASN A C 1
ATOM 751 O O . ASN A 1 97 ? -2.064 -7.180 -2.689 1.00 88.44 97 ASN A O 1
ATOM 755 N N . CYS A 1 98 ? -1.570 -6.587 -0.596 1.00 85.44 98 CYS A N 1
ATOM 756 C CA . CYS A 1 98 ? -0.497 -7.570 -0.461 1.00 85.44 98 CYS A CA 1
ATOM 757 C C . CYS A 1 98 ? -1.033 -8.979 -0.169 1.00 85.44 98 CYS A C 1
ATOM 759 O O . CYS A 1 98 ? -1.799 -9.187 0.766 1.00 85.44 98 CYS A O 1
ATOM 761 N N . GLU A 1 99 ? -0.537 -9.967 -0.918 1.00 83.62 99 GLU A N 1
ATOM 762 C CA . GLU A 1 99 ? -0.792 -11.395 -0.662 1.00 83.62 99 GLU A CA 1
ATOM 763 C C . GLU A 1 99 ? -0.002 -11.931 0.544 1.00 83.62 99 GLU A C 1
ATOM 765 O O . GLU A 1 99 ? -0.374 -12.925 1.168 1.00 83.62 99 GLU A O 1
ATOM 770 N N . CYS A 1 100 ? 1.117 -11.285 0.880 1.00 84.12 100 CYS A N 1
ATOM 771 C CA . CYS A 1 100 ? 1.929 -11.619 2.044 1.00 84.12 100 CYS A CA 1
ATOM 772 C C . CYS A 1 100 ? 1.522 -10.779 3.260 1.00 84.12 100 CYS A C 1
ATOM 774 O O . CYS A 1 100 ? 1.021 -9.672 3.114 1.00 84.12 100 CYS A O 1
ATOM 776 N N . TRP A 1 101 ? 1.781 -11.282 4.472 1.00 82.00 101 TRP A N 1
ATOM 777 C CA . TRP A 1 101 ? 1.509 -10.558 5.719 1.00 82.00 101 TRP A CA 1
ATOM 778 C C . TRP A 1 101 ? 2.564 -9.465 5.953 1.00 82.00 101 TRP A C 1
ATOM 780 O O . TRP A 1 101 ? 3.686 -9.805 6.355 1.00 82.00 101 TRP A O 1
ATOM 790 N N . PRO A 1 102 ? 2.259 -8.170 5.740 1.00 82.88 102 PRO A N 1
ATOM 791 C CA . PRO A 1 102 ? 3.252 -7.122 5.909 1.00 82.88 102 PRO A CA 1
ATOM 792 C C . PRO A 1 102 ? 3.524 -6.872 7.395 1.00 82.88 102 PRO A C 1
ATOM 794 O O . PRO A 1 102 ? 2.651 -6.982 8.261 1.00 82.88 102 PRO A O 1
ATOM 797 N N . LEU A 1 103 ? 4.765 -6.506 7.700 1.00 85.06 103 LEU A N 1
ATOM 798 C CA . LEU A 1 103 ? 5.155 -6.070 9.033 1.00 85.06 103 LEU A CA 1
ATOM 799 C C . LEU A 1 103 ? 4.770 -4.598 9.216 1.00 85.06 103 LEU A C 1
ATOM 801 O O . LEU A 1 103 ? 5.358 -3.723 8.587 1.00 85.06 103 LEU A O 1
ATOM 805 N N . LEU A 1 104 ? 3.821 -4.321 10.112 1.00 85.25 104 LEU A N 1
ATOM 806 C CA . LEU A 1 104 ? 3.455 -2.952 10.468 1.00 85.25 104 LEU A CA 1
ATOM 807 C C . LEU A 1 104 ? 4.391 -2.409 11.559 1.00 85.25 104 LEU A C 1
ATOM 809 O O . LEU A 1 104 ? 4.414 -2.925 12.680 1.00 85.25 104 LEU A O 1
ATOM 813 N N . ILE A 1 105 ? 5.130 -1.344 11.241 1.00 86.50 105 ILE A N 1
ATOM 814 C CA . ILE A 1 105 ? 5.942 -0.585 12.200 1.00 86.50 105 ILE A CA 1
ATOM 815 C C . ILE A 1 105 ? 5.189 0.699 12.532 1.00 86.50 105 ILE A C 1
ATOM 817 O O . ILE A 1 105 ? 5.142 1.627 11.732 1.00 86.50 105 ILE A O 1
ATOM 821 N N . ASP A 1 106 ? 4.589 0.741 13.717 1.00 84.19 106 ASP A N 1
ATOM 822 C CA . ASP A 1 106 ? 3.689 1.820 14.113 1.00 84.19 106 ASP A CA 1
ATOM 823 C C . ASP A 1 106 ? 3.985 2.269 15.554 1.00 84.19 106 ASP A C 1
ATOM 825 O O . ASP A 1 106 ? 3.424 1.721 16.508 1.00 84.19 106 ASP A O 1
ATOM 829 N N . PRO A 1 107 ? 4.889 3.249 15.748 1.00 83.81 107 PRO A N 1
ATOM 830 C CA . PRO A 1 107 ? 5.233 3.739 17.082 1.00 83.81 107 PRO A CA 1
ATOM 831 C C . PRO A 1 107 ? 4.061 4.453 17.770 1.00 83.81 107 PRO A C 1
ATOM 833 O O . PRO A 1 107 ? 4.027 4.521 18.997 1.00 83.81 107 PRO A O 1
ATOM 836 N N . GLN A 1 108 ? 3.104 4.978 16.997 1.00 84.19 108 GLN A N 1
ATOM 837 C CA . GLN A 1 108 ? 1.964 5.750 17.499 1.00 84.19 108 GLN A CA 1
ATOM 838 C C . GLN A 1 108 ? 0.700 4.898 17.695 1.00 84.19 108 GLN A C 1
ATOM 840 O O . GLN A 1 108 ? -0.281 5.380 18.260 1.00 84.19 108 GLN A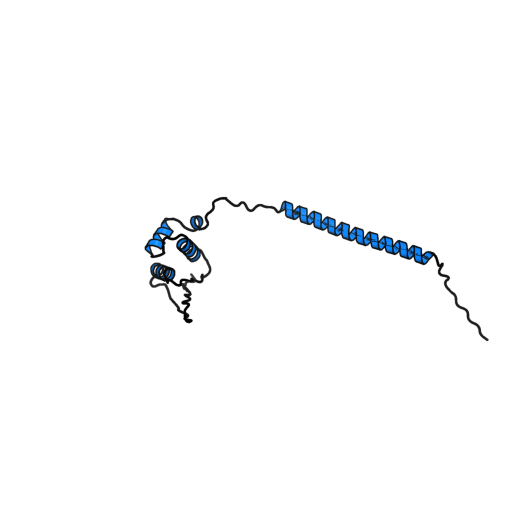 O 1
ATOM 845 N N . LEU A 1 109 ? 0.728 3.629 17.277 1.00 86.31 109 LEU A N 1
ATOM 846 C CA . LEU A 1 109 ? -0.378 2.669 17.354 1.00 86.31 109 LEU A CA 1
ATOM 847 C C . LEU A 1 109 ? -1.649 3.103 16.591 1.00 86.31 109 LEU A C 1
ATOM 849 O O . LEU A 1 109 ? -2.743 2.606 16.880 1.00 86.31 109 LEU A O 1
ATOM 853 N N . GLN A 1 110 ? -1.523 4.010 15.619 1.00 88.06 110 GLN A N 1
ATOM 854 C CA . GLN A 1 110 ? -2.641 4.487 14.799 1.00 88.06 110 GLN A CA 1
ATOM 855 C C . GLN A 1 110 ? -3.095 3.435 13.781 1.00 88.06 110 GLN A C 1
ATOM 857 O O . GLN A 1 110 ? -4.288 3.138 13.690 1.00 88.06 110 GLN A O 1
ATOM 862 N N . GLY A 1 111 ? -2.152 2.793 13.091 1.00 88.25 111 GLY A N 1
ATOM 863 C CA . GLY A 1 111 ? -2.433 1.681 12.187 1.00 88.25 111 GLY A CA 1
ATOM 864 C C . GLY A 1 111 ? -3.017 0.484 12.936 1.00 88.25 111 GLY A C 1
ATOM 865 O O . GLY A 1 111 ? -3.964 -0.141 12.463 1.00 88.25 111 GLY A O 1
ATOM 866 N N . LEU A 1 112 ? -2.551 0.212 14.161 1.00 86.69 112 LEU A N 1
ATOM 867 C CA . LEU A 1 112 ? -3.172 -0.818 15.002 1.00 86.69 112 LEU A CA 1
ATOM 868 C C . LEU A 1 112 ? -4.631 -0.488 15.344 1.00 86.69 112 LEU A C 1
ATOM 870 O O . LEU A 1 112 ? -5.479 -1.384 15.340 1.00 86.69 112 LEU A O 1
ATOM 874 N N . LYS A 1 113 ? -4.922 0.770 15.691 1.00 89.12 113 LYS A N 1
ATOM 875 C CA . LYS A 1 113 ? -6.283 1.216 16.012 1.00 89.12 113 LYS A CA 1
ATOM 876 C C . LYS A 1 113 ? -7.214 1.014 14.816 1.00 89.12 113 LYS A C 1
ATOM 878 O O . LYS A 1 113 ? -8.295 0.457 14.994 1.00 89.12 113 LYS A O 1
ATOM 883 N N . TRP A 1 114 ? -6.759 1.382 13.622 1.00 91.50 114 TRP A N 1
ATOM 884 C CA . TRP A 1 114 ? -7.488 1.165 12.375 1.00 91.50 114 TRP A CA 1
ATOM 885 C C . TRP A 1 114 ? -7.746 -0.326 12.097 1.00 91.50 114 TRP A C 1
ATOM 887 O O . TRP A 1 114 ? -8.893 -0.731 11.917 1.00 91.50 114 TRP A O 1
ATOM 897 N N . ILE A 1 115 ? -6.716 -1.179 12.171 1.00 89.31 115 ILE A N 1
ATOM 898 C CA . ILE A 1 115 ? -6.848 -2.633 11.944 1.00 89.31 115 ILE A CA 1
ATOM 899 C C . ILE A 1 115 ? -7.829 -3.259 12.945 1.00 89.31 115 ILE A C 1
ATOM 901 O O . ILE A 1 115 ? -8.666 -4.079 12.570 1.00 89.31 115 ILE A O 1
ATOM 905 N N . LYS A 1 116 ? -7.784 -2.846 14.216 1.00 87.06 116 LYS A N 1
ATOM 906 C CA . LYS A 1 116 ? -8.757 -3.284 15.228 1.00 87.06 116 LYS A CA 1
ATOM 907 C C . LYS A 1 116 ? -10.180 -2.841 14.901 1.00 87.06 116 LYS A C 1
ATOM 909 O O . LYS A 1 116 ? -11.099 -3.632 15.082 1.00 87.06 116 LYS A O 1
ATOM 914 N N . SER A 1 117 ? -10.360 -1.608 14.430 1.00 90.81 117 SER A N 1
ATOM 915 C CA . SER A 1 117 ? -11.674 -1.103 14.022 1.00 90.81 117 SER A CA 1
ATOM 916 C C . SER A 1 117 ? -12.233 -1.874 12.825 1.00 90.81 117 SER A C 1
ATOM 918 O O . SER A 1 117 ? -13.432 -2.126 12.771 1.00 90.81 117 SER A O 1
ATOM 920 N N . ARG A 1 118 ? -11.369 -2.261 11.882 1.00 88.12 118 ARG A N 1
ATOM 921 C CA . ARG A 1 118 ? -11.761 -2.920 10.633 1.00 88.12 118 ARG A CA 1
ATOM 922 C C . ARG A 1 118 ? -12.092 -4.405 10.788 1.00 88.12 118 ARG A C 1
ATOM 924 O O . ARG A 1 118 ? -13.070 -4.865 10.213 1.00 88.12 118 ARG A O 1
ATOM 931 N N . TYR A 1 119 ? -11.274 -5.150 11.531 1.00 85.56 119 TYR A N 1
ATOM 932 C CA . TYR A 1 119 ? -11.418 -6.608 11.679 1.00 85.56 119 TYR A CA 1
ATOM 933 C C . TYR A 1 119 ? -12.130 -7.026 12.974 1.00 85.56 119 TYR A C 1
ATOM 935 O O . TYR A 1 119 ? -12.500 -8.187 13.123 1.00 85.56 119 TYR A O 1
ATOM 943 N N . GLY A 1 120 ? -12.334 -6.101 13.918 1.00 84.56 120 GLY A N 1
ATOM 944 C CA . GLY A 1 120 ? -13.148 -6.326 15.111 1.00 84.56 120 GLY A CA 1
ATOM 945 C C . GLY A 1 120 ? -12.780 -7.601 15.877 1.00 84.56 120 GLY A C 1
ATOM 946 O O . GLY A 1 120 ? -11.634 -7.786 16.291 1.00 84.56 120 GLY A O 1
ATOM 947 N N . SER A 1 121 ? -13.772 -8.473 16.075 1.00 81.94 121 SER A N 1
ATOM 948 C CA . SER A 1 121 ? -13.641 -9.747 16.795 1.00 81.94 121 SER A CA 1
ATOM 949 C C . SER A 1 121 ? -12.791 -10.797 16.080 1.00 81.94 121 SER A C 1
ATOM 951 O O . SER A 1 121 ? -12.297 -11.714 16.736 1.00 81.94 121 SER A O 1
ATOM 953 N N . ASP A 1 122 ? -12.595 -10.667 14.769 1.00 80.81 122 ASP A N 1
ATOM 954 C CA . ASP A 1 122 ? -11.888 -11.665 13.959 1.00 80.81 122 ASP A CA 1
ATOM 955 C C . ASP A 1 122 ? -10.361 -11.503 14.062 1.00 80.81 122 ASP A C 1
ATOM 957 O O . ASP A 1 122 ? -9.584 -12.386 13.689 1.00 80.81 122 ASP A O 1
ATOM 961 N N . LEU A 1 123 ? -9.907 -10.383 14.633 1.00 82.31 123 LEU A N 1
ATOM 962 C CA . LEU A 1 123 ? -8.498 -10.076 14.810 1.00 82.31 123 LEU A CA 1
ATOM 963 C C . LEU A 1 123 ? -7.922 -10.717 16.078 1.00 82.31 123 LEU A C 1
ATOM 965 O O . LEU A 1 123 ? -8.188 -10.286 17.202 1.00 82.31 123 LEU A O 1
ATOM 969 N N . LYS A 1 124 ? -6.996 -11.662 15.901 1.00 79.69 124 LYS A N 1
ATOM 970 C CA . LYS A 1 124 ? -6.141 -12.149 16.993 1.00 79.69 124 LYS A CA 1
ATOM 971 C C . LYS A 1 124 ? -4.840 -11.354 17.048 1.00 79.69 124 LYS A C 1
ATOM 973 O O . LYS A 1 124 ? -4.006 -11.436 16.151 1.00 79.69 124 LYS A O 1
ATOM 978 N N . VAL A 1 125 ? -4.645 -10.605 18.133 1.00 74.94 125 VAL A N 1
ATOM 979 C CA . VAL A 1 125 ? -3.418 -9.830 18.364 1.00 74.94 125 VAL A CA 1
ATOM 980 C C . VAL A 1 125 ? -2.465 -10.628 19.246 1.00 74.94 125 VAL A C 1
ATOM 982 O O . VAL A 1 125 ? -2.741 -10.857 20.421 1.00 74.94 125 VAL A O 1
ATOM 985 N N . ILE A 1 126 ? -1.319 -11.011 18.686 1.00 75.25 126 ILE A N 1
ATOM 986 C CA . ILE A 1 126 ? -0.222 -11.639 19.427 1.00 75.25 126 ILE A CA 1
ATOM 987 C C . ILE A 1 126 ? 0.885 -10.599 19.584 1.00 75.25 126 ILE A C 1
ATOM 989 O O . ILE A 1 126 ? 1.356 -10.028 18.60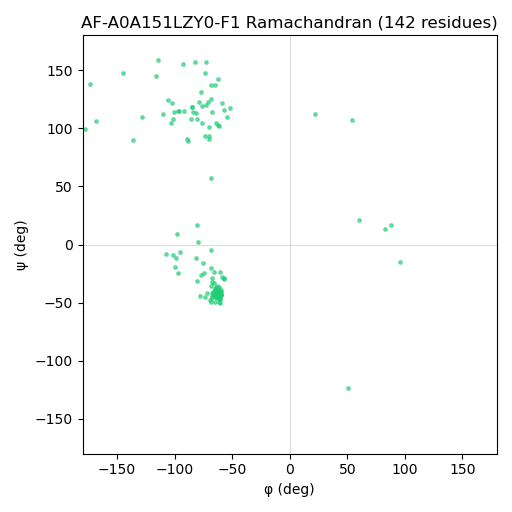0 1.00 75.25 126 ILE A O 1
ATOM 993 N N . GLN A 1 127 ? 1.295 -10.335 20.823 1.00 67.94 127 GLN A N 1
ATOM 994 C CA . GLN A 1 127 ? 2.345 -9.366 21.124 1.00 67.94 127 GLN A CA 1
ATOM 995 C C . GLN A 1 127 ? 3.658 -10.085 21.434 1.00 67.94 127 GLN A C 1
ATOM 997 O O . GLN A 1 127 ? 3.742 -10.841 22.399 1.00 67.94 127 GLN A O 1
ATOM 1002 N N . PHE A 1 128 ? 4.702 -9.785 20.663 1.00 66.19 128 PHE A N 1
ATOM 1003 C CA . PHE A 1 128 ? 6.073 -10.153 21.003 1.00 66.19 128 PHE A CA 1
ATOM 1004 C C . PHE A 1 128 ? 6.772 -8.909 21.560 1.00 66.19 128 PHE A C 1
ATOM 1006 O O . PHE A 1 128 ? 6.999 -7.938 20.841 1.00 66.19 128 PHE A O 1
ATOM 1013 N N . SER A 1 129 ? 7.018 -8.881 22.870 1.00 63.25 129 SER A N 1
ATOM 1014 C CA . SER A 1 129 ? 7.540 -7.692 23.550 1.00 63.25 129 SER A CA 1
ATOM 1015 C C . SER A 1 129 ? 9.056 -7.771 23.723 1.00 63.25 129 SER A C 1
ATOM 1017 O O . SER A 1 129 ? 9.540 -8.575 24.517 1.00 63.25 129 SER A O 1
ATOM 1019 N N . GLN A 1 130 ? 9.792 -6.872 23.065 1.00 60.53 130 GLN A N 1
ATOM 1020 C CA . GLN A 1 130 ? 11.126 -6.438 23.493 1.00 60.53 130 GLN A CA 1
ATOM 1021 C C . GLN A 1 130 ? 11.071 -4.942 23.834 1.00 60.53 130 GLN A C 1
ATOM 1023 O O . GLN A 1 130 ? 10.295 -4.194 23.236 1.00 60.53 130 GLN A O 1
ATOM 1028 N N . LYS A 1 131 ? 11.831 -4.506 24.849 1.00 55.66 131 LYS A N 1
ATOM 1029 C CA . LYS A 1 131 ? 11.739 -3.145 25.413 1.00 55.66 131 LYS A CA 1
ATOM 1030 C C . LYS A 1 131 ? 11.840 -2.088 24.299 1.00 55.66 131 LYS A C 1
ATOM 1032 O O . LYS A 1 131 ? 12.860 -1.999 23.632 1.00 55.66 131 LYS A O 1
ATOM 1037 N N . GLY A 1 132 ? 10.779 -1.297 24.118 1.00 58.81 132 GLY A N 1
ATOM 1038 C CA . GLY A 1 132 ? 10.736 -0.156 23.194 1.00 58.81 132 GLY A CA 1
ATOM 1039 C C . GLY A 1 132 ? 10.139 -0.417 21.806 1.00 58.81 132 GLY A C 1
ATOM 1040 O O . GLY A 1 132 ? 9.771 0.549 21.148 1.00 58.81 132 GLY A O 1
ATOM 1041 N N . CYS A 1 133 ? 9.967 -1.672 21.368 1.00 51.78 133 CYS A N 1
ATOM 1042 C CA . CYS A 1 133 ? 9.415 -1.970 20.042 1.00 51.78 133 CYS A CA 1
ATOM 1043 C C . CYS A 1 133 ? 8.251 -2.964 20.141 1.00 51.78 133 CYS A C 1
ATOM 1045 O O . CYS A 1 133 ? 8.436 -4.141 20.461 1.00 51.78 133 CYS A O 1
ATOM 1047 N N . ARG A 1 134 ? 7.026 -2.485 19.889 1.00 56.25 134 ARG A N 1
ATOM 1048 C CA . ARG A 1 134 ? 5.833 -3.336 19.828 1.00 56.25 134 ARG A CA 1
ATOM 1049 C C . ARG A 1 134 ? 5.661 -3.819 18.393 1.00 56.25 134 ARG A C 1
ATOM 1051 O O . ARG A 1 134 ? 5.009 -3.163 17.591 1.00 56.25 134 ARG A O 1
ATOM 1058 N N . ILE A 1 135 ? 6.251 -4.968 18.082 1.00 58.59 135 ILE A N 1
ATOM 1059 C CA . ILE A 1 135 ? 6.030 -5.634 16.798 1.00 58.59 135 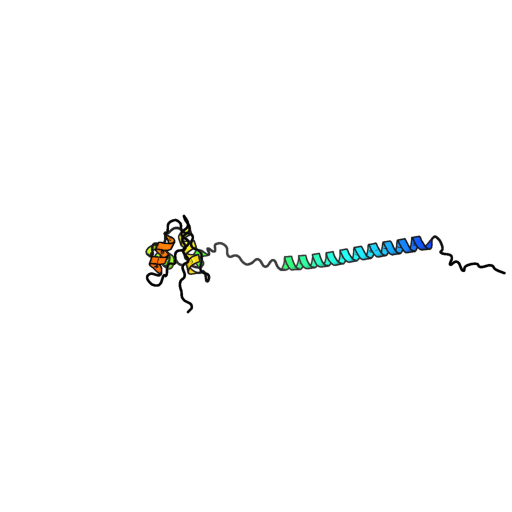ILE A CA 1
ATOM 1060 C C . ILE A 1 135 ? 4.686 -6.352 16.860 1.00 58.59 135 ILE A C 1
ATOM 1062 O O . ILE A 1 135 ? 4.456 -7.189 17.738 1.00 58.59 135 ILE A O 1
ATOM 1066 N N . ILE A 1 136 ? 3.798 -6.016 15.927 1.00 59.84 136 ILE A N 1
ATOM 1067 C CA . ILE A 1 136 ? 2.481 -6.634 15.815 1.00 59.84 136 ILE A CA 1
ATOM 1068 C C . ILE A 1 136 ? 2.479 -7.474 14.554 1.00 59.84 136 ILE A C 1
ATOM 1070 O O . ILE A 1 136 ? 2.530 -6.957 13.441 1.00 59.84 136 ILE A O 1
ATOM 1074 N N . ARG A 1 137 ? 2.411 -8.792 14.739 1.00 60.00 137 ARG A N 1
ATOM 1075 C CA . ARG A 1 137 ? 2.060 -9.692 13.647 1.00 60.00 137 ARG A CA 1
ATOM 1076 C C . ARG A 1 137 ? 0.548 -9.768 13.602 1.00 60.00 137 ARG A C 1
ATOM 1078 O O . ARG A 1 137 ? -0.074 -10.364 14.479 1.00 60.00 137 ARG A O 1
ATOM 1085 N N . VAL A 1 138 ? -0.029 -9.149 12.583 1.00 58.59 138 VAL A N 1
ATOM 1086 C CA . VAL A 1 138 ? -1.425 -9.379 12.229 1.00 58.59 138 VAL A CA 1
ATOM 1087 C C . VAL A 1 138 ? -1.472 -10.759 11.583 1.00 58.59 138 VAL A C 1
ATOM 1089 O O . VAL A 1 138 ? -1.161 -10.915 10.409 1.00 58.59 138 VAL A O 1
ATOM 1092 N N . GLN A 1 139 ? -1.755 -11.790 12.380 1.00 50.31 139 GLN A N 1
ATOM 1093 C CA . GLN A 1 139 ? -2.163 -13.080 11.836 1.00 50.31 139 GLN A CA 1
ATOM 1094 C C . GLN A 1 139 ? -3.676 -13.038 11.680 1.00 50.31 139 GLN A C 1
ATOM 1096 O O . GLN A 1 139 ? -4.407 -13.418 12.596 1.00 50.31 139 GLN A O 1
ATOM 1101 N N . ALA A 1 140 ? -4.145 -12.575 10.523 1.00 48.88 140 ALA A N 1
ATOM 1102 C CA . ALA A 1 140 ? -5.465 -12.989 10.090 1.00 48.88 140 ALA A CA 1
ATOM 1103 C C . ALA A 1 140 ? -5.327 -14.470 9.720 1.00 48.88 140 ALA A C 1
ATOM 1105 O O . ALA A 1 140 ? -4.742 -14.845 8.708 1.00 48.88 140 ALA A O 1
ATOM 1106 N N . TRP A 1 141 ? -5.758 -15.344 10.623 1.00 42.84 141 TRP A N 1
ATOM 1107 C CA . TRP A 1 141 ? -6.108 -16.690 10.201 1.00 42.84 141 TRP A CA 1
ATOM 1108 C C . TRP A 1 141 ? -7.199 -16.526 9.156 1.00 42.84 141 TRP A C 1
ATOM 1110 O O . TRP A 1 141 ? -8.196 -15.904 9.487 1.00 42.84 141 TRP A O 1
ATOM 1120 N N . ILE A 1 142 ? -6.979 -17.028 7.942 1.00 39.78 142 ILE A N 1
ATOM 1121 C CA . ILE A 1 142 ? -7.958 -17.706 7.081 1.00 39.78 142 ILE A CA 1
ATOM 1122 C C . ILE A 1 142 ? -7.190 -18.128 5.817 1.00 39.78 142 ILE A C 1
ATOM 1124 O O . ILE A 1 142 ? -6.917 -17.335 4.924 1.00 39.78 142 ILE A O 1
ATOM 1128 N N . TYR A 1 143 ? -6.792 -19.402 5.789 1.00 32.91 143 TYR A N 1
ATOM 1129 C CA . TYR A 1 143 ? -6.965 -20.184 4.571 1.00 32.91 143 TYR A CA 1
ATOM 1130 C C . TYR A 1 143 ? -8.480 -20.355 4.418 1.00 32.91 143 TYR A C 1
ATOM 1132 O O . TYR A 1 143 ? -9.105 -20.999 5.266 1.00 32.91 143 TYR A O 1
ATOM 1140 N N . HIS A 1 144 ? -9.046 -19.762 3.376 1.00 40.53 144 HIS A N 1
ATOM 1141 C CA . HIS A 1 144 ? -10.175 -20.332 2.657 1.00 40.53 144 HIS A CA 1
ATOM 1142 C C . HIS A 1 144 ? -9.719 -20.532 1.221 1.00 40.53 144 HIS A C 1
ATOM 1144 O O . HIS A 1 144 ? -9.113 -19.584 0.677 1.00 40.53 144 HIS A O 1
#

Radius of gyration: 38.77 Å; Cα contacts (8 Å, |Δi|>4): 76; chains: 1; bounding box: 104×65×67 Å

Mean predicted aligned error: 16.7 Å

Organism: Alligator mississippiensis (NCBI:txid8496)

InterPro domains:
  IPR024743 Dynein heavy chain, coiled coil stalk [PF12777] (20-52)
  IPR026983 Dynein heavy chain [PTHR10676] (56-132)
  IPR027417 P-loop containing nucleoside triphosphate hydrolase [G3DSA:3.40.50.300] (65-140)
  IPR035706 Dynein heavy chain, ATP-binding dynein motor region [PF12781] (76-132)

Foldseek 3Di:
DDDDDDPDPDDDPPVVVVVVVVVVVVVVVVVVVVVVVVVVVVVVVVVVVVVPPPPPDDDPPDDPLVVQDDPVVLVVLVVLQQDSDPVSSVVVSCCVPDPDFDWDFDLPCRVVSSVCSVCPPQWDWDFDDDPRGTTTRGPNDDDD

Secondary structure (DSSP, 8-state):
------------TTHHHHHHHHHHHHHHHHHHHHHHHHHHHHHHHHHHHHHT-----PPTT--HHHHH--HHHHHHHHHTT---SHHHHHHHHHHHH-SS---B--TT-HHHHHHHHHHGGG-EEEEEEETTEEEEEEE-----

Sequence (144 aa):
MQHKSQVGTRHKPGCLNHCLFERATAEKIRCQEEVNRTNKTIELANRLVKGLEVLIPMTEGLDPVSMLTDDTTIAKWNNEGLPSDTMSTQNATILTNCECWPLLIDPQLQGLKWIKSRYGSDLKVIQFSQKGCRIIRVQAWIYH

pLDDT: mean 76.95, std 16.83, range [32.91, 94.88]

Nearest PDB structures (foldseek):
  7k58-assembly1_A  TM=9.207E-01  e=3.268E-04  Tetrahymena thermophila
  8j07-assembly1_k9  TM=7.389E-01  e=2.522E-04  Homo sapiens
  8fcy-assembly1_A  TM=9.402E-01  e=7.830E-03  Homo sapiens
  8dyu-assembly1_A  TM=9.050E-01  e=5.307E-03  Homo sapiens
  5nug-assembly2_B  TM=8.769E-01  e=7.338E-03  Homo sapiens